Protein AF-A0A182R6J7-F1 (afdb_monomer_lite)

Radius of gyration: 30.08 Å; chains: 1; bounding box: 51×89×84 Å

pLDDT: mean 70.12, std 15.75, range [35.19, 95.12]

Structure (mmCIF, N/CA/C/O backbone):
data_AF-A0A182R6J7-F1
#
_entry.id   AF-A0A182R6J7-F1
#
loop_
_atom_site.group_PDB
_atom_site.id
_atom_site.type_symbol
_atom_site.label_atom_id
_atom_site.label_alt_id
_atom_site.label_comp_id
_atom_site.label_asym_id
_atom_site.label_entity_id
_atom_site.label_seq_id
_atom_site.pdbx_PDB_ins_code
_atom_site.Cartn_x
_atom_site.Cartn_y
_atom_site.Cartn_z
_atom_site.occupancy
_atom_site.B_iso_or_equiv
_atom_site.auth_seq_id
_atom_site.auth_comp_id
_atom_site.auth_asym_id
_atom_site.auth_atom_id
_atom_site.pdbx_PDB_model_num
ATOM 1 N N . MET A 1 1 ? -11.028 30.889 56.984 1.00 40.81 1 MET A N 1
ATOM 2 C CA . MET A 1 1 ? -12.113 30.381 56.117 1.00 40.81 1 MET A CA 1
ATOM 3 C C . MET A 1 1 ? -11.557 30.282 54.705 1.00 40.81 1 MET A C 1
ATOM 5 O O . MET A 1 1 ? -11.308 31.311 54.096 1.00 40.81 1 MET A O 1
ATOM 9 N N . LEU 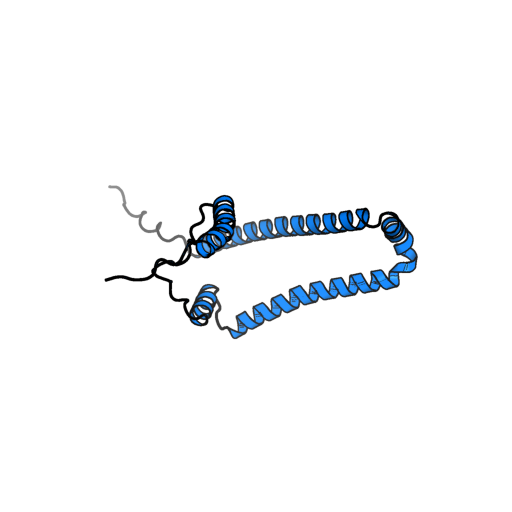A 1 2 ? -11.235 29.069 54.252 1.00 44.78 2 LEU A N 1
ATOM 10 C CA . LEU A 1 2 ? -10.787 28.789 52.882 1.00 44.78 2 LEU A CA 1
ATOM 11 C C . LEU A 1 2 ? -12.019 28.690 51.967 1.00 44.78 2 LEU A C 1
ATOM 13 O O . LEU A 1 2 ? -12.964 28.003 52.356 1.00 44.78 2 LEU A O 1
ATOM 17 N N . PRO A 1 3 ? -12.037 29.314 50.778 1.00 49.53 3 PRO A N 1
ATOM 18 C CA . PRO A 1 3 ? -13.094 29.084 49.806 1.00 49.53 3 PRO A CA 1
ATOM 19 C C . PRO A 1 3 ? -12.774 27.834 48.974 1.00 49.53 3 PRO A C 1
ATOM 21 O O . PRO A 1 3 ? -11.879 27.812 48.134 1.00 49.53 3 PRO A O 1
ATOM 24 N N . THR A 1 4 ? -13.530 26.773 49.230 1.00 46.91 4 THR A N 1
ATOM 25 C CA . THR A 1 4 ? -13.572 25.494 48.509 1.00 46.91 4 THR A CA 1
ATOM 26 C C . THR A 1 4 ? -14.397 25.606 47.220 1.00 46.91 4 THR A C 1
ATOM 28 O O . THR A 1 4 ? -15.438 24.971 47.079 1.00 46.91 4 THR A O 1
ATOM 31 N N . VAL A 1 5 ? -13.950 26.421 46.259 1.00 53.12 5 VAL A N 1
ATOM 32 C CA . VAL A 1 5 ? -14.624 26.573 44.951 1.00 53.12 5 VAL A CA 1
ATOM 33 C C . VAL A 1 5 ? -13.600 26.535 43.807 1.00 53.12 5 VAL A C 1
ATOM 35 O O . VAL A 1 5 ? -13.476 27.482 43.046 1.00 53.12 5 VAL A O 1
ATOM 38 N N . GLU A 1 6 ? -12.796 25.469 43.703 1.00 51.00 6 GLU A N 1
ATOM 39 C CA . GLU A 1 6 ? -11.840 25.311 42.578 1.00 51.00 6 GLU A CA 1
ATOM 40 C C . GLU A 1 6 ? -11.383 23.850 42.372 1.00 51.00 6 GLU A C 1
ATOM 42 O O . GLU A 1 6 ? -10.213 23.569 42.150 1.00 51.00 6 GLU A O 1
ATOM 47 N N . GLN A 1 7 ? -12.279 22.865 42.522 1.00 48.66 7 GLN A N 1
ATOM 48 C CA . GLN A 1 7 ? -11.898 21.438 42.404 1.00 48.66 7 GLN A CA 1
ATOM 49 C C . GLN A 1 7 ? -12.862 20.569 41.579 1.00 48.66 7 GLN A C 1
ATOM 51 O O . GLN A 1 7 ? -12.538 19.422 41.293 1.00 48.66 7 GLN A O 1
ATOM 56 N N . SER A 1 8 ? -14.011 21.087 41.126 1.00 44.59 8 SER A N 1
ATOM 57 C CA . SER A 1 8 ? -15.010 20.262 40.417 1.00 44.59 8 SER A CA 1
ATOM 58 C C . SER A 1 8 ? -14.940 20.320 38.881 1.00 44.59 8 SER A C 1
ATOM 60 O O . SER A 1 8 ? -15.701 19.610 38.231 1.00 44.59 8 SER A O 1
ATOM 62 N N . ASN A 1 9 ? -14.046 21.120 38.279 1.00 48.31 9 ASN A N 1
ATOM 63 C CA . ASN A 1 9 ? -13.993 21.315 36.816 1.00 48.31 9 ASN A CA 1
ATOM 64 C C . ASN A 1 9 ? -12.795 20.632 36.115 1.00 48.31 9 ASN A C 1
ATOM 66 O O . ASN A 1 9 ? -12.473 20.948 34.977 1.00 48.31 9 ASN A O 1
ATOM 70 N N . ARG A 1 10 ? -12.096 19.707 36.789 1.00 51.47 10 ARG A N 1
ATOM 71 C CA . ARG A 1 10 ? -10.868 19.055 36.278 1.00 51.47 10 ARG A CA 1
ATOM 72 C C . ARG A 1 10 ? -11.088 17.650 35.688 1.00 51.47 10 ARG A C 1
ATOM 74 O O . ARG A 1 10 ? -10.113 17.006 35.322 1.00 51.47 10 ARG A O 1
ATOM 81 N N . ILE A 1 11 ? -12.330 17.150 35.623 1.00 57.31 11 ILE A N 1
ATOM 82 C CA . ILE A 1 11 ? -12.607 15.719 35.350 1.00 57.31 11 ILE A CA 1
ATOM 83 C C . ILE A 1 11 ? -13.056 15.429 33.904 1.00 57.31 11 ILE A C 1
ATOM 85 O O . ILE A 1 11 ? -13.042 14.276 33.491 1.00 57.31 11 ILE A O 1
ATOM 89 N N . ASN A 1 12 ? -13.355 16.434 33.080 1.00 52.88 12 ASN A N 1
ATOM 90 C CA . ASN A 1 12 ? -13.579 16.207 31.650 1.00 52.88 12 ASN A CA 1
ATOM 91 C C . ASN A 1 12 ? -12.473 16.883 30.839 1.00 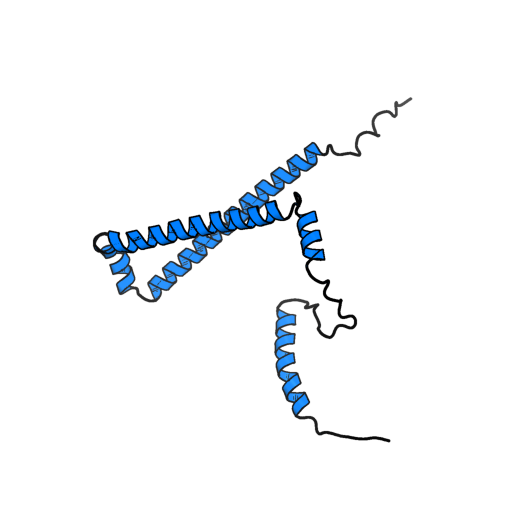52.88 12 ASN A C 1
ATOM 93 O O . ASN A 1 12 ? -12.555 18.095 30.634 1.00 52.88 12 ASN A O 1
ATOM 97 N N . PRO A 1 13 ? -11.438 16.149 30.379 1.00 57.03 13 PRO A N 1
ATOM 98 C CA . PRO A 1 13 ? -10.566 16.682 29.345 1.00 57.03 13 PRO A CA 1
ATOM 99 C C . PRO A 1 13 ? -11.449 17.009 28.140 1.00 57.03 13 PRO A C 1
ATOM 101 O O . PRO A 1 13 ? -12.161 16.149 27.620 1.00 57.03 13 PRO A O 1
ATOM 104 N N . THR A 1 14 ? -11.456 18.279 27.748 1.00 59.44 14 THR A N 1
ATOM 105 C CA . THR A 1 14 ? -12.147 18.786 26.565 1.00 59.44 14 THR A CA 1
ATOM 106 C C . THR A 1 14 ? -11.865 17.855 25.391 1.00 59.44 14 THR A C 1
ATOM 108 O O . THR A 1 14 ? -10.710 17.640 25.029 1.00 59.44 14 THR A O 1
ATOM 111 N N . LEU A 1 15 ? -12.922 17.268 24.819 1.00 59.19 15 LEU A N 1
ATOM 112 C CA . LEU A 1 15 ? -12.871 16.304 23.708 1.00 59.19 15 LEU A CA 1
ATOM 113 C C . LEU A 1 15 ? -11.976 16.795 22.559 1.00 59.19 15 LEU A C 1
ATOM 115 O O . LEU A 1 15 ? -11.323 15.991 21.897 1.00 59.19 15 LEU A O 1
ATOM 119 N N . GLU A 1 16 ? -11.879 18.112 22.386 1.00 59.69 16 GLU A N 1
ATOM 120 C CA . GLU A 1 16 ? -10.999 18.753 21.413 1.00 59.69 16 GLU A CA 1
ATOM 121 C C . GLU A 1 16 ? -9.502 18.495 21.673 1.00 59.69 16 GLU A C 1
ATOM 123 O O . GLU A 1 16 ? -8.767 18.167 20.742 1.00 59.69 16 GLU A O 1
ATOM 128 N N . GLU A 1 17 ? -9.044 18.505 22.927 1.00 61.66 17 GLU A N 1
ATOM 129 C CA . GLU A 1 17 ? -7.632 18.295 23.284 1.00 61.66 17 GLU A CA 1
ATOM 130 C C . GLU A 1 17 ? -7.205 16.828 23.081 1.00 61.66 17 GLU A C 1
ATOM 132 O O . GLU A 1 17 ? -6.139 16.537 22.534 1.00 61.66 17 GLU A O 1
ATOM 137 N N . LEU A 1 18 ? -8.094 15.878 23.403 1.00 61.06 18 LEU A N 1
ATOM 138 C CA . LEU A 1 18 ? -7.886 14.456 23.109 1.00 61.06 18 LEU A CA 1
ATOM 139 C C . LEU A 1 18 ? -7.866 14.182 21.600 1.00 61.06 18 LEU A C 1
ATOM 141 O O . LEU A 1 18 ? -7.078 13.355 21.135 1.00 61.06 18 LEU A O 1
ATOM 145 N N . THR A 1 19 ? -8.708 14.863 20.814 1.00 64.38 19 THR A N 1
ATOM 146 C CA . THR A 1 19 ? -8.706 14.706 19.351 1.00 64.38 19 THR A CA 1
ATOM 147 C C . THR A 1 19 ? -7.443 15.267 18.700 1.00 64.38 19 THR A C 1
ATOM 149 O O . THR A 1 19 ? -6.925 14.649 17.766 1.00 64.38 19 THR A O 1
ATOM 152 N N . GLU A 1 20 ? -6.904 16.372 19.218 1.00 69.00 20 GLU A N 1
ATOM 153 C CA . GLU A 1 20 ? -5.634 16.971 18.796 1.00 69.00 20 GLU A CA 1
ATOM 154 C C . GLU A 1 20 ? -4.450 16.031 19.073 1.00 69.00 20 GLU A C 1
ATOM 156 O O . GLU A 1 20 ? -3.687 15.707 18.158 1.00 69.00 20 GLU A O 1
ATOM 161 N N . GLU A 1 21 ? -4.332 15.501 20.293 1.00 74.62 21 GLU A N 1
ATOM 162 C CA . GLU A 1 21 ? -3.254 14.575 20.664 1.00 74.62 21 GLU A CA 1
ATOM 163 C C . GLU A 1 21 ? -3.354 13.241 19.907 1.00 74.62 21 GLU A C 1
ATOM 165 O O . GLU A 1 21 ? -2.355 12.718 19.403 1.00 74.62 21 GLU A O 1
ATOM 170 N N . LYS A 1 22 ? -4.570 12.719 19.703 1.00 77.44 22 LYS A N 1
ATOM 171 C CA . LYS A 1 22 ? -4.803 11.505 18.903 1.00 77.44 22 LYS A CA 1
ATOM 172 C C . LYS A 1 22 ? -4.495 11.735 17.422 1.00 77.44 22 LYS A C 1
ATOM 174 O O . LYS A 1 22 ? -3.959 10.836 16.770 1.00 77.44 22 LYS A O 1
ATOM 179 N N . ARG A 1 23 ? -4.777 12.923 16.871 1.00 74.81 23 ARG A N 1
ATOM 180 C CA . ARG A 1 23 ? -4.347 13.315 15.516 1.00 74.81 23 ARG A CA 1
ATOM 181 C C . ARG A 1 23 ? -2.828 13.378 15.436 1.00 74.81 23 ARG A C 1
ATOM 183 O O . ARG A 1 23 ? -2.265 12.724 14.562 1.00 74.81 23 ARG A O 1
ATOM 190 N N . LYS A 1 24 ? -2.153 14.079 16.353 1.00 79.56 24 LYS A N 1
ATOM 191 C CA . LYS A 1 24 ? -0.680 14.161 16.397 1.00 79.56 24 LYS A CA 1
ATOM 192 C C . LYS A 1 24 ? -0.034 12.782 16.512 1.00 79.56 24 LYS A C 1
ATOM 194 O O . LYS A 1 24 ? 0.913 12.495 15.781 1.00 79.56 24 LYS A O 1
ATOM 199 N N . PHE A 1 25 ? -0.574 11.904 17.357 1.00 85.25 25 PHE A N 1
ATOM 200 C CA . PHE A 1 25 ? -0.120 10.520 17.473 1.00 85.25 25 PHE A CA 1
ATOM 201 C C . PHE A 1 25 ? -0.288 9.757 16.154 1.00 85.25 25 PHE A C 1
ATOM 203 O O . PHE A 1 25 ? 0.651 9.111 15.702 1.00 85.25 25 PHE A O 1
ATOM 210 N N . ARG A 1 26 ? -1.440 9.879 15.481 1.00 83.44 26 ARG A N 1
ATOM 211 C CA . ARG A 1 26 ? -1.678 9.253 14.168 1.00 83.44 26 ARG A CA 1
ATOM 212 C C . ARG A 1 26 ? -0.768 9.804 13.073 1.00 83.44 26 ARG A C 1
ATOM 214 O O . ARG A 1 26 ? -0.321 9.026 12.238 1.00 83.44 26 ARG A O 1
ATOM 221 N N . TYR A 1 27 ? -0.458 11.099 13.083 1.00 86.94 27 TYR A N 1
ATOM 222 C CA . TYR A 1 27 ? 0.510 11.688 12.154 1.00 86.94 27 TYR A CA 1
ATOM 223 C C . TYR A 1 27 ? 1.926 11.177 12.415 1.00 86.94 27 TYR A C 1
ATOM 225 O O . TYR A 1 27 ? 2.611 10.797 11.471 1.00 86.94 27 TYR A O 1
ATOM 233 N N . ARG A 1 28 ? 2.353 11.096 13.681 1.00 85.94 28 ARG A N 1
ATOM 234 C CA . ARG A 1 28 ? 3.659 10.526 14.052 1.00 85.94 28 ARG A CA 1
ATOM 235 C C . ARG A 1 28 ? 3.754 9.043 13.700 1.00 85.94 28 ARG A C 1
ATOM 237 O O . ARG A 1 28 ? 4.741 8.626 13.104 1.00 85.94 28 ARG A O 1
ATOM 244 N N . ALA A 1 29 ? 2.718 8.265 14.004 1.00 88.00 29 ALA A N 1
ATOM 245 C CA . ALA A 1 29 ? 2.636 6.852 13.649 1.00 88.00 29 ALA A CA 1
ATOM 246 C C . ALA A 1 29 ? 2.612 6.651 12.125 1.00 88.00 29 ALA A C 1
ATOM 248 O O . ALA A 1 29 ? 3.303 5.777 11.610 1.00 88.00 29 ALA A O 1
ATOM 249 N N . GLY A 1 30 ? 1.874 7.491 11.396 1.00 91.56 30 GLY A N 1
ATOM 250 C CA . GLY A 1 30 ? 1.833 7.479 9.936 1.00 91.56 30 GLY A CA 1
ATOM 251 C C . GLY A 1 30 ? 3.184 7.822 9.312 1.00 91.56 30 GLY A C 1
ATOM 252 O O . GLY A 1 30 ? 3.638 7.111 8.422 1.00 91.56 30 GLY A O 1
ATOM 253 N N . ALA A 1 31 ? 3.864 8.852 9.819 1.00 92.62 31 ALA A N 1
ATOM 254 C CA . ALA A 1 31 ? 5.207 9.218 9.376 1.00 92.62 31 ALA A CA 1
ATOM 255 C C . ALA A 1 31 ? 6.220 8.096 9.649 1.00 92.62 31 ALA A C 1
ATOM 257 O O . ALA A 1 31 ? 7.024 7.768 8.779 1.00 92.62 31 ALA A O 1
ATOM 258 N N . PHE A 1 32 ? 6.144 7.460 10.822 1.00 93.94 32 PHE A N 1
ATOM 259 C CA . PHE A 1 32 ? 6.991 6.320 11.165 1.00 93.94 32 PHE A CA 1
ATOM 260 C C . PHE A 1 32 ? 6.743 5.122 10.240 1.00 93.94 32 PHE A C 1
ATOM 262 O O . PHE A 1 32 ? 7.685 4.564 9.683 1.00 93.94 32 PHE A O 1
ATOM 269 N N . LEU A 1 33 ? 5.479 4.753 10.017 1.00 93.38 33 LEU A N 1
ATOM 270 C CA . LEU A 1 33 ? 5.122 3.630 9.152 1.00 93.38 33 LEU A CA 1
ATOM 271 C C . LEU A 1 33 ? 5.503 3.896 7.689 1.00 93.38 33 LEU A C 1
ATOM 273 O O . LEU A 1 33 ? 6.001 2.998 7.016 1.00 93.38 33 LEU A O 1
ATOM 277 N N . ALA A 1 34 ? 5.331 5.132 7.213 1.00 93.00 34 ALA A N 1
ATOM 278 C CA . ALA A 1 34 ? 5.774 5.545 5.887 1.00 93.00 34 ALA A CA 1
ATOM 279 C C . ALA A 1 34 ? 7.300 5.457 5.751 1.00 93.00 34 ALA A C 1
ATOM 281 O O . ALA A 1 34 ? 7.789 4.938 4.751 1.00 93.00 34 ALA A O 1
ATOM 282 N N . ALA A 1 35 ? 8.056 5.891 6.764 1.00 94.50 35 ALA A N 1
ATOM 283 C CA . ALA A 1 35 ? 9.514 5.804 6.764 1.00 94.50 35 ALA A CA 1
ATOM 284 C C . ALA A 1 35 ? 10.008 4.347 6.761 1.00 94.50 35 ALA A C 1
ATOM 286 O O . ALA A 1 35 ? 10.869 3.984 5.956 1.00 94.50 35 ALA A O 1
ATOM 287 N N . VAL A 1 36 ? 9.438 3.489 7.614 1.00 94.44 36 VAL A N 1
ATOM 288 C CA . VAL A 1 36 ? 9.780 2.057 7.662 1.00 94.44 36 VAL A CA 1
ATOM 289 C C . VAL A 1 36 ? 9.371 1.355 6.366 1.00 94.44 36 VAL A C 1
ATOM 291 O O . VAL A 1 36 ? 10.150 0.571 5.820 1.00 94.44 36 VAL A O 1
ATOM 294 N N . GLY A 1 37 ? 8.191 1.667 5.826 1.00 94.94 37 GLY A N 1
ATOM 295 C CA . GLY A 1 37 ? 7.707 1.133 4.553 1.00 94.94 37 GLY A CA 1
ATOM 296 C C . GLY A 1 37 ? 8.590 1.541 3.374 1.00 94.94 37 GLY A C 1
ATOM 297 O O . GLY A 1 37 ? 9.000 0.684 2.592 1.00 94.94 37 GLY A O 1
ATOM 298 N N . ALA A 1 38 ? 8.964 2.820 3.287 1.00 93.38 38 ALA A N 1
ATOM 299 C CA . ALA A 1 38 ? 9.880 3.325 2.267 1.00 93.38 38 ALA A CA 1
ATOM 300 C C . ALA A 1 38 ? 11.257 2.655 2.369 1.00 93.38 38 ALA A C 1
ATOM 302 O O . ALA A 1 38 ? 11.783 2.164 1.371 1.00 93.38 38 ALA A O 1
ATOM 303 N N . THR A 1 39 ? 11.805 2.548 3.583 1.00 95.06 39 THR A N 1
ATOM 304 C CA . THR A 1 39 ? 13.088 1.871 3.827 1.00 95.06 39 THR A CA 1
ATOM 305 C C . THR A 1 39 ? 13.023 0.397 3.416 1.00 95.06 39 THR A C 1
ATOM 307 O O . THR A 1 39 ? 13.944 -0.110 2.777 1.00 95.06 39 THR A O 1
ATOM 310 N N . SER A 1 40 ? 11.912 -0.283 3.707 1.00 93.44 40 SER A N 1
ATOM 311 C CA . SER A 1 40 ? 11.693 -1.688 3.341 1.00 93.44 40 SER A CA 1
ATOM 312 C C . SER A 1 40 ? 11.574 -1.882 1.829 1.00 93.44 40 SER A C 1
ATOM 314 O O . SER A 1 40 ? 12.149 -2.824 1.285 1.00 93.44 40 SER A O 1
ATOM 316 N N . ALA A 1 41 ? 10.877 -0.978 1.135 1.00 94.00 41 ALA A N 1
ATOM 317 C CA . ALA A 1 41 ? 10.756 -1.004 -0.318 1.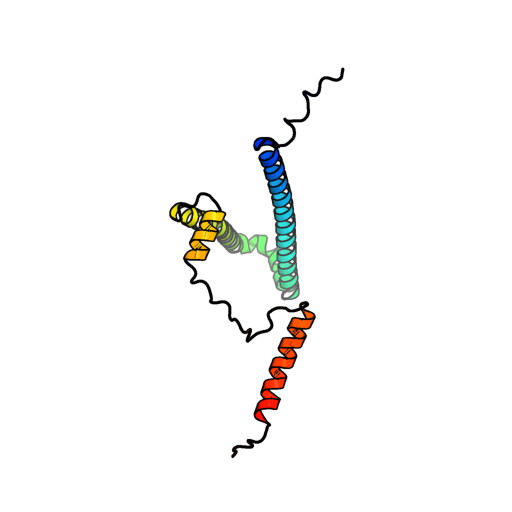00 94.00 41 ALA A CA 1
ATOM 318 C C . ALA A 1 41 ? 12.116 -0.790 -0.998 1.00 94.00 41 ALA A C 1
ATOM 320 O O . ALA A 1 41 ? 12.485 -1.559 -1.885 1.00 94.00 41 ALA A O 1
ATOM 321 N N . VAL A 1 42 ? 12.900 0.191 -0.535 1.00 95.06 42 VAL A N 1
ATOM 322 C CA . VAL A 1 42 ? 14.255 0.449 -1.048 1.00 95.06 42 VAL A CA 1
ATOM 323 C C . VAL A 1 42 ? 15.170 -0.745 -0.784 1.00 95.06 42 VAL A C 1
ATOM 325 O O . VAL A 1 42 ? 15.869 -1.189 -1.695 1.00 95.06 42 VAL A O 1
ATOM 328 N N . ALA A 1 43 ? 15.143 -1.314 0.423 1.00 95.12 43 ALA A N 1
ATOM 329 C CA . ALA A 1 43 ? 15.947 -2.484 0.765 1.00 95.12 43 ALA A CA 1
ATOM 330 C C . ALA A 1 43 ? 15.553 -3.723 -0.062 1.00 95.12 43 ALA A C 1
ATOM 332 O O . ALA A 1 43 ? 16.424 -4.409 -0.598 1.00 95.12 43 ALA A O 1
ATOM 333 N N . GLY A 1 44 ? 14.255 -3.998 -0.219 1.00 93.00 44 GLY A N 1
ATOM 334 C CA . GLY A 1 44 ? 13.746 -5.115 -1.019 1.00 93.00 44 GLY A CA 1
ATOM 335 C C . GLY A 1 44 ? 14.086 -4.980 -2.503 1.00 93.00 44 GLY A C 1
ATOM 336 O O . GLY A 1 44 ? 14.596 -5.923 -3.110 1.00 93.00 44 GLY A O 1
ATOM 337 N N . PHE A 1 45 ? 13.889 -3.789 -3.069 1.00 89.06 45 PHE A N 1
ATOM 338 C CA . PHE A 1 45 ? 14.217 -3.501 -4.464 1.00 89.06 45 PHE A CA 1
ATOM 339 C C . PHE A 1 45 ? 15.729 -3.555 -4.718 1.00 89.06 45 PHE A C 1
ATOM 341 O O . PHE A 1 45 ? 16.173 -4.163 -5.691 1.00 89.06 45 PHE A O 1
ATOM 348 N N . SER A 1 46 ? 16.541 -3.032 -3.794 1.00 91.31 46 SER A N 1
ATOM 349 C CA . SER A 1 46 ? 18.005 -3.128 -3.867 1.00 91.31 46 SER A CA 1
ATOM 350 C C . SER A 1 46 ? 18.480 -4.581 -3.837 1.00 91.31 46 SER A C 1
ATOM 352 O O . SER A 1 46 ? 19.334 -4.968 -4.635 1.00 91.31 46 SER A O 1
ATOM 354 N N . LYS A 1 47 ? 17.898 -5.424 -2.971 1.00 90.69 47 LYS A N 1
ATOM 355 C CA . LYS A 1 47 ? 18.198 -6.865 -2.942 1.00 90.69 47 LYS A CA 1
ATOM 356 C C . LYS A 1 47 ? 17.807 -7.556 -4.248 1.00 90.69 47 LYS A C 1
ATOM 358 O O . LYS A 1 47 ? 18.573 -8.392 -4.724 1.00 90.69 47 LYS A O 1
ATOM 363 N N . ALA A 1 48 ? 16.670 -7.198 -4.842 1.00 88.44 48 ALA A N 1
ATOM 364 C CA . ALA A 1 48 ? 16.253 -7.731 -6.137 1.00 88.44 48 ALA A CA 1
ATOM 365 C C . ALA A 1 48 ? 17.243 -7.352 -7.254 1.00 88.44 48 ALA A C 1
ATOM 367 O O . ALA A 1 48 ? 17.669 -8.229 -8.005 1.00 88.44 48 ALA A O 1
ATOM 368 N N . ILE A 1 49 ? 17.694 -6.091 -7.306 1.00 84.00 49 ILE A N 1
ATOM 369 C CA . ILE A 1 49 ? 18.724 -5.636 -8.258 1.00 84.00 49 ILE A CA 1
ATOM 370 C C . ILE A 1 49 ? 20.034 -6.404 -8.055 1.00 84.00 49 ILE A C 1
ATOM 372 O O . ILE A 1 49 ? 20.642 -6.872 -9.016 1.00 84.00 49 ILE A O 1
ATOM 376 N N . MET A 1 50 ? 20.476 -6.566 -6.808 1.00 84.88 50 MET A N 1
ATOM 377 C CA . MET A 1 50 ? 21.731 -7.250 -6.498 1.00 84.88 50 MET A CA 1
ATOM 378 C C . MET A 1 50 ? 21.668 -8.746 -6.838 1.00 84.88 50 MET A C 1
ATOM 380 O O . MET A 1 50 ? 22.644 -9.309 -7.335 1.00 84.88 50 MET A O 1
ATOM 384 N N . SER A 1 51 ? 20.508 -9.376 -6.626 1.00 85.12 51 SER A N 1
ATOM 385 C CA . SER A 1 51 ? 20.247 -10.755 -7.041 1.00 85.12 51 SER A CA 1
ATOM 386 C C . SER A 1 51 ? 20.264 -10.892 -8.562 1.00 85.12 51 SER A C 1
ATOM 388 O O . SER A 1 51 ? 20.920 -11.794 -9.075 1.00 85.12 51 SER A O 1
ATOM 390 N N . ALA A 1 52 ? 19.620 -9.974 -9.287 1.00 81.88 52 ALA A N 1
ATOM 391 C CA . ALA A 1 52 ? 19.649 -9.950 -10.748 1.00 81.88 52 ALA A CA 1
ATOM 392 C C . ALA A 1 52 ? 21.079 -9.756 -11.288 1.00 81.88 52 ALA A C 1
ATOM 394 O O . ALA A 1 52 ? 21.494 -10.448 -12.216 1.00 81.88 52 ALA A O 1
ATOM 395 N N . LYS A 1 53 ? 21.881 -8.892 -10.647 1.00 77.00 53 LYS A N 1
ATOM 396 C CA . LYS A 1 53 ? 23.300 -8.689 -10.984 1.00 77.00 53 LYS A CA 1
ATOM 397 C C . LYS A 1 53 ? 24.158 -9.936 -10.740 1.00 77.00 53 LYS A C 1
ATOM 399 O O . LYS A 1 53 ? 25.117 -10.154 -11.476 1.00 77.00 53 LYS A O 1
ATOM 404 N N . LYS A 1 54 ? 23.857 -10.732 -9.704 1.00 78.56 54 LYS A N 1
ATOM 405 C CA . LYS A 1 54 ? 24.592 -11.973 -9.400 1.00 78.56 54 LYS A CA 1
ATOM 406 C C . LYS A 1 54 ? 24.259 -13.092 -10.387 1.00 78.56 54 LYS A C 1
ATOM 408 O O . LYS A 1 54 ? 25.162 -13.846 -10.736 1.00 78.56 54 LYS A O 1
ATOM 413 N N . SER A 1 55 ? 23.003 -13.190 -10.821 1.00 76.56 55 SER A N 1
ATOM 414 C CA . SER A 1 55 ? 22.585 -14.182 -11.814 1.00 76.56 55 SER A CA 1
ATOM 415 C C . SER A 1 55 ? 23.215 -13.921 -13.185 1.00 76.56 55 SER A C 1
ATOM 417 O O . SER A 1 55 ? 23.736 -14.854 -13.786 1.00 76.56 55 SER A O 1
ATOM 419 N N . ASP A 1 56 ? 23.262 -12.660 -13.638 1.00 68.12 56 ASP A N 1
ATOM 420 C CA . ASP A 1 56 ? 23.696 -12.325 -15.002 1.00 68.12 56 ASP A CA 1
ATOM 421 C C . ASP A 1 56 ? 24.626 -11.098 -15.076 1.00 68.12 56 ASP A C 1
ATOM 423 O O . ASP A 1 56 ? 24.258 -10.057 -15.624 1.00 68.12 56 ASP A O 1
ATOM 427 N N . PRO A 1 57 ? 25.881 -11.183 -14.599 1.00 69.81 57 PRO A N 1
ATOM 428 C CA . PRO A 1 57 ? 26.784 -10.030 -14.551 1.00 69.81 57 PRO A CA 1
ATOM 429 C C . PRO A 1 57 ? 27.138 -9.477 -15.943 1.00 69.81 57 PRO A C 1
ATOM 431 O O . PRO A 1 57 ? 27.230 -8.266 -16.121 1.00 69.81 57 PRO A O 1
ATOM 434 N N . LYS A 1 58 ? 27.289 -10.344 -16.956 1.00 67.12 58 LYS A N 1
ATOM 435 C CA . LYS A 1 58 ? 27.667 -9.949 -18.328 1.00 67.12 58 LYS A CA 1
ATOM 436 C C . LYS A 1 58 ? 26.518 -9.283 -19.097 1.00 67.12 58 LYS A C 1
ATOM 438 O O . LYS A 1 58 ? 26.776 -8.429 -19.945 1.00 67.12 58 LYS A O 1
ATOM 443 N N . TYR A 1 59 ? 25.271 -9.665 -18.811 1.00 62.25 59 TYR A N 1
ATOM 444 C CA . TYR A 1 59 ? 24.074 -9.058 -19.407 1.00 62.25 59 TYR A CA 1
ATOM 445 C C . TYR A 1 59 ? 23.581 -7.854 -18.610 1.00 62.25 59 TYR A C 1
ATOM 447 O O . TYR A 1 59 ? 23.030 -6.941 -19.206 1.00 62.25 59 TYR A O 1
ATOM 455 N N . PHE A 1 60 ? 23.834 -7.805 -17.302 1.00 69.19 60 PHE A N 1
ATOM 456 C CA . PHE A 1 60 ? 23.549 -6.645 -16.466 1.00 69.19 60 PHE A CA 1
ATOM 457 C C . PHE A 1 60 ? 24.467 -5.465 -16.802 1.00 69.19 60 PHE A C 1
ATOM 459 O O . PHE A 1 60 ? 23.977 -4.359 -16.963 1.00 69.19 60 PHE A O 1
ATOM 466 N N . ASP A 1 61 ? 25.774 -5.684 -16.991 1.00 66.81 61 ASP A N 1
ATOM 467 C CA . ASP A 1 61 ? 26.722 -4.610 -17.341 1.00 66.81 61 ASP A CA 1
ATOM 468 C C . ASP A 1 61 ? 26.469 -4.069 -18.763 1.00 66.81 61 ASP A C 1
ATOM 470 O O . ASP A 1 61 ? 26.359 -2.863 -18.988 1.00 66.81 61 ASP A O 1
ATOM 474 N N . LYS A 1 62 ? 26.204 -4.970 -19.723 1.00 58.41 62 LYS A N 1
ATOM 475 C CA . LYS A 1 62 ? 25.699 -4.600 -21.059 1.00 58.41 62 LYS A CA 1
ATOM 476 C C . LYS A 1 62 ? 24.289 -4.002 -21.023 1.00 58.41 62 LYS A C 1
ATOM 478 O O . LYS A 1 62 ? 23.966 -3.185 -21.873 1.00 58.41 62 LYS A O 1
ATOM 483 N N . GLY A 1 63 ? 23.464 -4.381 -20.055 1.00 57.88 63 GLY A N 1
ATOM 484 C CA . GLY A 1 63 ? 22.125 -3.848 -19.807 1.00 57.88 63 GLY A CA 1
ATOM 485 C C . GLY A 1 63 ? 22.119 -2.571 -18.967 1.00 57.88 63 GLY A C 1
ATOM 486 O O . GLY A 1 63 ? 21.060 -1.988 -18.776 1.00 57.88 63 GLY A O 1
ATOM 487 N N . LEU A 1 64 ? 23.273 -2.110 -18.484 1.00 61.50 64 LEU A N 1
ATOM 488 C CA . LEU A 1 64 ? 23.447 -0.828 -17.804 1.00 61.50 64 LEU A CA 1
ATOM 489 C C . LEU A 1 64 ? 24.148 0.180 -18.729 1.00 61.50 64 LEU A C 1
ATOM 491 O O . LEU A 1 64 ? 23.765 1.343 -18.765 1.00 61.50 64 LEU A O 1
ATOM 495 N N . HIS A 1 65 ? 25.129 -0.269 -19.523 1.00 55.31 65 HIS A N 1
ATOM 496 C CA . HIS A 1 65 ? 25.865 0.573 -20.476 1.00 55.31 65 HIS A CA 1
ATOM 497 C C . HIS A 1 65 ? 25.304 0.542 -21.912 1.00 55.31 65 HIS A C 1
ATOM 499 O O . HIS A 1 65 ? 25.362 1.547 -22.612 1.00 55.31 65 HIS A O 1
ATOM 505 N N . GLY A 1 66 ? 24.733 -0.576 -22.369 1.00 51.44 66 GLY A N 1
ATOM 506 C CA . GLY A 1 66 ? 24.097 -0.721 -23.692 1.00 51.44 66 GLY A CA 1
ATOM 507 C C . GLY A 1 66 ? 22.576 -0.506 -23.698 1.00 51.44 66 GLY A C 1
ATOM 508 O O . GLY A 1 66 ? 21.961 -0.449 -24.764 1.00 51.44 66 GLY A O 1
ATOM 509 N N . SER A 1 67 ? 21.951 -0.356 -22.526 1.00 52.38 67 SER A N 1
ATOM 510 C CA . SER A 1 67 ? 20.520 -0.043 -22.395 1.00 52.38 67 SER A CA 1
ATOM 511 C C . SER A 1 67 ? 20.178 1.412 -22.690 1.00 52.38 67 SER A C 1
ATOM 513 O O . SER A 1 67 ? 19.044 1.686 -23.074 1.00 52.38 67 SER A O 1
ATOM 515 N N . ILE A 1 68 ? 21.146 2.326 -22.585 1.00 52.75 68 ILE A N 1
ATOM 516 C CA . ILE A 1 68 ? 20.930 3.750 -22.874 1.00 52.75 68 ILE A CA 1
ATOM 517 C C . ILE A 1 68 ? 20.605 3.967 -24.362 1.00 52.75 68 ILE A C 1
ATOM 519 O O . ILE A 1 68 ? 19.849 4.868 -24.697 1.00 52.75 68 ILE A O 1
ATOM 523 N N . SER A 1 69 ? 21.131 3.134 -25.268 1.00 49.66 69 SER A N 1
ATOM 524 C CA . SER A 1 69 ? 21.031 3.368 -26.720 1.00 49.66 69 SER A CA 1
ATOM 525 C C . SER A 1 69 ? 20.038 2.455 -27.451 1.00 49.66 69 SER A C 1
ATOM 527 O O . SER A 1 69 ? 19.397 2.910 -28.391 1.00 49.66 69 SER A O 1
ATOM 529 N N . LEU A 1 70 ? 19.889 1.181 -27.052 1.00 50.62 70 LEU A N 1
ATOM 530 C CA . LEU A 1 70 ? 18.991 0.223 -27.733 1.00 50.62 70 LEU A CA 1
ATOM 531 C C . LEU A 1 70 ? 17.676 -0.018 -26.965 1.00 50.62 70 LE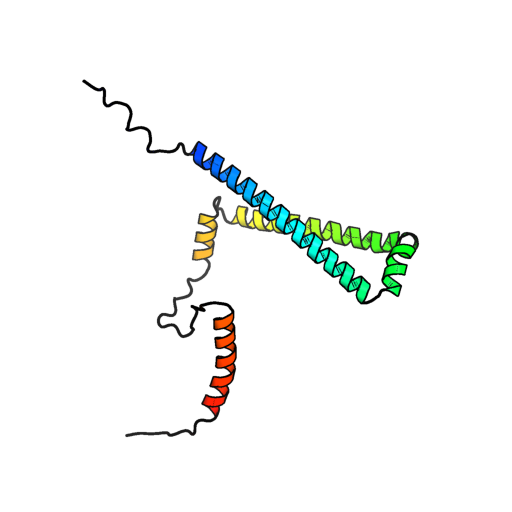U A C 1
ATOM 533 O O . LEU A 1 70 ? 16.685 -0.454 -27.546 1.00 50.62 70 LEU A O 1
ATOM 537 N N . HIS A 1 71 ? 17.641 0.257 -25.656 1.00 53.34 71 HIS A N 1
ATOM 538 C CA . HIS A 1 71 ? 16.500 -0.096 -24.810 1.00 53.34 71 HIS A CA 1
ATOM 539 C C . HIS A 1 71 ? 15.573 1.078 -24.460 1.00 53.34 71 HIS A C 1
ATOM 541 O O . HIS A 1 71 ? 14.474 0.819 -23.989 1.00 53.34 71 HIS A O 1
ATOM 547 N N . GLU A 1 72 ? 15.908 2.329 -24.792 1.00 56.66 72 GLU A N 1
ATOM 548 C CA . GLU A 1 72 ? 15.019 3.511 -24.683 1.00 56.66 72 GLU A CA 1
ATOM 549 C C . GLU A 1 72 ? 13.582 3.261 -25.196 1.00 56.66 72 GLU A C 1
ATOM 551 O O . GLU A 1 72 ? 12.622 3.808 -24.663 1.00 56.66 72 GLU A O 1
ATOM 556 N N . ALA A 1 73 ? 13.383 2.364 -26.168 1.00 64.69 73 ALA A N 1
ATOM 557 C CA . ALA A 1 73 ? 12.039 1.948 -26.575 1.00 64.69 73 ALA A CA 1
ATOM 558 C C . ALA A 1 73 ? 11.413 0.871 -25.655 1.00 64.69 73 ALA A C 1
ATOM 560 O O . ALA A 1 73 ? 10.225 0.936 -25.356 1.00 64.69 73 ALA A O 1
ATOM 561 N N . GLY A 1 74 ? 12.187 -0.116 -25.187 1.00 71.50 74 GLY A N 1
ATOM 562 C CA . GLY A 1 74 ? 11.710 -1.274 -24.412 1.00 71.50 74 GLY A CA 1
ATOM 563 C C . GLY A 1 74 ? 11.668 -1.065 -22.892 1.00 71.50 74 GLY A C 1
ATOM 564 O O . GLY A 1 74 ? 10.619 -1.290 -22.288 1.00 71.50 74 GLY A O 1
ATOM 565 N N . THR A 1 75 ? 12.750 -0.582 -22.263 1.00 73.56 75 THR A N 1
ATOM 566 C CA . THR A 1 75 ? 12.717 -0.093 -20.867 1.00 73.56 75 THR A CA 1
ATOM 567 C C . THR A 1 75 ? 11.784 1.094 -20.772 1.00 73.56 75 THR A C 1
ATOM 569 O O . THR A 1 75 ? 11.020 1.185 -19.817 1.00 73.56 75 THR A O 1
ATOM 572 N N . SER A 1 76 ? 11.806 1.935 -21.809 1.00 69.81 76 SER A N 1
ATOM 573 C CA . SER A 1 76 ? 10.841 2.989 -22.129 1.00 69.81 76 SER A CA 1
ATOM 574 C C . SER A 1 76 ? 9.415 2.618 -21.751 1.00 69.81 76 SER A C 1
ATOM 576 O O . SER A 1 76 ? 8.752 3.181 -20.873 1.00 69.81 76 SER A O 1
ATOM 578 N N . LEU A 1 77 ? 8.972 1.582 -22.454 1.00 77.69 77 LEU A N 1
ATOM 579 C CA . LEU A 1 77 ? 7.625 1.055 -22.407 1.00 77.69 77 LEU A CA 1
ATOM 580 C C . LEU A 1 77 ? 7.358 0.265 -21.122 1.00 77.69 77 LEU A C 1
ATOM 582 O O . LEU A 1 77 ? 6.295 0.426 -20.528 1.00 77.69 77 LEU A O 1
ATOM 586 N N . ALA A 1 78 ? 8.321 -0.531 -20.651 1.00 85.12 78 ALA A N 1
ATOM 587 C CA . ALA A 1 78 ? 8.184 -1.340 -19.441 1.00 85.12 78 ALA A CA 1
ATOM 588 C C . ALA A 1 78 ? 8.099 -0.487 -18.167 1.00 85.12 78 ALA A C 1
ATOM 590 O O . ALA A 1 78 ? 7.241 -0.736 -17.325 1.00 85.12 78 ALA A O 1
ATOM 591 N N . LEU A 1 79 ? 8.927 0.554 -18.036 1.00 83.12 79 LEU A N 1
ATOM 592 C CA . LEU A 1 79 ? 8.873 1.489 -16.909 1.00 83.12 79 LEU A CA 1
ATOM 593 C C . LEU A 1 79 ? 7.571 2.287 -16.912 1.00 83.12 79 LEU A C 1
ATOM 595 O O . LEU A 1 79 ? 6.992 2.519 -15.853 1.00 83.12 79 LEU A O 1
ATOM 599 N N . ARG A 1 80 ? 7.072 2.672 -18.092 1.00 84.31 80 ARG A N 1
ATOM 600 C CA . ARG A 1 80 ? 5.794 3.379 -18.205 1.00 84.31 80 ARG A CA 1
ATOM 601 C C . ARG A 1 80 ? 4.606 2.463 -17.909 1.00 84.31 80 ARG A C 1
ATOM 603 O O . ARG A 1 80 ? 3.703 2.889 -17.197 1.00 84.31 80 ARG A O 1
ATOM 610 N N . ALA A 1 81 ? 4.629 1.214 -18.372 1.00 91.94 81 ALA A N 1
ATOM 611 C CA . ALA A 1 81 ? 3.618 0.207 -18.049 1.00 91.94 81 ALA A CA 1
ATOM 612 C C . ALA A 1 81 ? 3.627 -0.153 -16.557 1.00 91.94 81 ALA A C 1
ATOM 614 O O . ALA A 1 81 ? 2.573 -0.184 -15.926 1.00 91.94 81 ALA A O 1
ATOM 615 N N . LEU A 1 82 ? 4.810 -0.348 -15.971 1.00 85.44 82 LEU A N 1
ATOM 616 C CA . LEU A 1 82 ? 4.971 -0.600 -14.543 1.00 85.44 82 LEU A CA 1
ATOM 617 C C . LEU A 1 82 ? 4.492 0.601 -13.726 1.00 85.44 82 LEU A C 1
ATOM 619 O O . LEU A 1 82 ? 3.723 0.413 -12.794 1.00 85.44 82 LEU A O 1
ATOM 623 N N . GLY A 1 83 ? 4.881 1.821 -14.110 1.00 87.25 83 GLY A N 1
ATOM 624 C CA . GLY A 1 83 ? 4.492 3.055 -13.429 1.00 87.25 83 GLY A CA 1
ATOM 625 C C . GLY A 1 83 ? 2.988 3.323 -13.479 1.00 87.25 83 GLY A C 1
ATOM 626 O O . GLY A 1 83 ? 2.384 3.592 -12.443 1.00 87.25 83 GLY A O 1
ATOM 627 N N . TRP A 1 84 ? 2.358 3.197 -14.654 1.00 89.69 84 TRP A N 1
ATOM 628 C CA . TRP A 1 84 ? 0.898 3.302 -14.779 1.00 89.69 84 TRP A CA 1
ATOM 629 C C . TRP A 1 84 ? 0.189 2.168 -14.033 1.00 89.69 84 TRP A C 1
ATOM 631 O O . TRP A 1 84 ? -0.855 2.411 -13.436 1.00 89.69 84 TRP A O 1
ATOM 641 N N . GLY A 1 85 ? 0.778 0.969 -14.005 1.00 90.62 85 GLY A N 1
ATOM 642 C CA . GLY A 1 85 ? 0.281 -0.187 -13.264 1.00 90.62 85 GLY A CA 1
ATOM 643 C C . GLY A 1 85 ? 0.265 0.029 -11.752 1.00 90.62 85 GLY A C 1
ATOM 644 O O . GLY A 1 85 ? -0.775 -0.170 -11.130 1.00 90.62 85 GLY A O 1
ATOM 645 N N . THR A 1 86 ? 1.363 0.493 -11.143 1.00 89.06 86 THR A N 1
ATOM 646 C CA . THR A 1 86 ? 1.373 0.823 -9.708 1.00 89.06 86 THR A CA 1
ATOM 647 C C . THR A 1 86 ? 0.441 1.986 -9.397 1.00 89.06 86 THR A C 1
ATOM 649 O O . THR A 1 86 ? -0.283 1.910 -8.406 1.00 89.06 86 THR A O 1
ATOM 652 N N . LEU A 1 87 ? 0.383 3.023 -10.244 1.00 90.69 87 LEU A N 1
ATOM 653 C CA . LEU A 1 87 ? -0.564 4.126 -10.050 1.00 90.69 87 LEU A CA 1
ATOM 654 C C . LEU A 1 87 ? -2.014 3.624 -10.047 1.00 90.69 87 LEU A C 1
ATOM 656 O O . LEU A 1 87 ? -2.761 3.941 -9.126 1.00 90.69 87 LEU A O 1
ATOM 660 N N . TYR A 1 88 ? -2.398 2.798 -11.027 1.00 89.94 88 TYR A N 1
ATOM 661 C CA . TYR A 1 88 ? -3.736 2.204 -11.094 1.00 89.94 88 TYR A CA 1
ATOM 662 C C . TYR A 1 88 ? -4.000 1.213 -9.962 1.00 89.94 88 TYR A C 1
ATOM 664 O O . TYR A 1 88 ? -5.130 1.123 -9.499 1.00 89.94 88 TYR A O 1
ATOM 672 N N . ALA A 1 89 ? -2.991 0.486 -9.487 1.00 92.81 89 ALA A N 1
ATOM 673 C CA . ALA A 1 89 ? -3.145 -0.423 -8.359 1.00 92.81 89 ALA A CA 1
ATOM 674 C C . ALA A 1 89 ? -3.443 0.349 -7.069 1.00 92.81 89 ALA A C 1
ATOM 676 O O . ALA A 1 89 ? -4.394 0.013 -6.365 1.00 92.81 89 ALA A O 1
ATOM 677 N N . PHE A 1 90 ? -2.693 1.416 -6.777 1.00 90.56 90 PHE A N 1
ATOM 678 C CA . PHE A 1 90 ? -2.950 2.258 -5.607 1.00 90.56 90 PHE A CA 1
ATOM 679 C C . PHE A 1 90 ? -4.272 3.017 -5.730 1.00 90.56 90 PHE A C 1
ATOM 681 O O . PHE A 1 90 ? -5.064 3.018 -4.788 1.00 90.56 90 PHE A O 1
ATOM 688 N N . LEU A 1 91 ? -4.539 3.621 -6.890 1.00 91.94 91 LEU A N 1
ATOM 689 C CA . LEU A 1 91 ? -5.750 4.404 -7.112 1.00 91.94 91 LEU A CA 1
ATOM 690 C C . LEU A 1 91 ? -6.990 3.504 -7.173 1.00 91.94 91 LEU A C 1
ATOM 692 O O . LEU A 1 91 ? -7.970 3.774 -6.498 1.00 91.94 91 LEU A O 1
ATOM 696 N N . GLY A 1 92 ? -6.927 2.387 -7.892 1.00 88.44 92 GLY A N 1
ATOM 697 C CA . GLY A 1 92 ? -8.011 1.415 -8.023 1.00 88.44 92 GLY A CA 1
ATOM 698 C C . GLY A 1 92 ? -8.314 0.683 -6.722 1.00 88.44 92 GLY A C 1
ATOM 699 O O . GLY A 1 92 ? -9.477 0.586 -6.347 1.00 88.44 92 GLY A O 1
ATOM 700 N N . THR A 1 93 ? -7.296 0.236 -5.979 1.00 87.94 93 THR A N 1
ATOM 701 C CA . THR A 1 93 ? -7.514 -0.390 -4.662 1.00 87.94 93 THR A CA 1
ATOM 702 C C . THR A 1 93 ? -8.019 0.637 -3.652 1.00 87.94 93 THR A C 1
ATOM 704 O O . THR A 1 93 ? -8.913 0.329 -2.868 1.00 87.94 93 THR A O 1
ATOM 707 N N . GLY A 1 94 ? -7.516 1.876 -3.700 1.00 88.00 94 GLY A N 1
ATOM 708 C CA . GLY A 1 94 ? -8.008 2.981 -2.879 1.00 88.00 94 GLY A CA 1
ATOM 709 C C . GLY A 1 94 ? -9.466 3.329 -3.181 1.00 88.00 94 GLY A C 1
ATOM 710 O O . GLY A 1 94 ? -10.273 3.411 -2.261 1.00 88.00 94 GLY A O 1
ATOM 711 N N . THR A 1 95 ? -9.834 3.466 -4.457 1.00 86.88 95 THR A N 1
ATOM 712 C CA . THR A 1 95 ? -11.201 3.768 -4.901 1.00 86.88 95 THR A CA 1
ATOM 713 C C . THR A 1 95 ? -12.154 2.600 -4.678 1.00 86.88 95 THR A C 1
ATOM 715 O O . THR A 1 95 ? -13.285 2.842 -4.278 1.00 86.88 95 THR A O 1
ATOM 718 N N . LEU A 1 96 ? -11.734 1.346 -4.870 1.00 85.38 96 LEU A N 1
ATOM 719 C CA . LEU A 1 96 ? -12.554 0.174 -4.542 1.00 85.38 96 LEU A CA 1
ATOM 720 C C . LEU A 1 96 ? -12.775 0.057 -3.037 1.00 85.38 96 LEU A C 1
ATOM 722 O O . LEU A 1 96 ? -13.908 -0.124 -2.607 1.00 85.38 96 LEU A O 1
ATOM 726 N N . CYS A 1 97 ? -11.725 0.214 -2.232 1.00 81.94 97 CYS A N 1
ATOM 727 C CA . CYS A 1 97 ? -11.837 0.188 -0.776 1.00 81.94 97 CYS A CA 1
ATOM 728 C C . CYS A 1 97 ? -12.708 1.351 -0.271 1.00 81.94 97 CYS A C 1
ATOM 730 O O . CYS A 1 97 ? -13.592 1.150 0.557 1.00 81.94 97 CYS A O 1
ATOM 732 N N . TYR A 1 98 ? -12.550 2.547 -0.848 1.00 80.62 98 TYR A N 1
ATOM 733 C CA . TYR A 1 98 ? -13.420 3.690 -0.574 1.00 80.62 98 TYR A CA 1
ATOM 734 C C . TYR A 1 98 ? -14.850 3.468 -1.075 1.00 80.62 98 TYR A C 1
ATOM 736 O O . TYR A 1 98 ? -15.789 3.880 -0.413 1.00 80.62 98 TYR A O 1
ATOM 744 N N . GLY A 1 99 ? -15.043 2.800 -2.210 1.00 79.12 99 GLY A N 1
ATOM 745 C CA . GLY A 1 99 ? -16.350 2.459 -2.769 1.00 79.12 99 GLY A CA 1
ATOM 746 C C . GLY A 1 99 ? -17.096 1.453 -1.900 1.00 79.12 99 GLY A C 1
ATOM 747 O O . GLY A 1 99 ? -18.268 1.659 -1.604 1.00 79.12 99 GLY A O 1
ATOM 748 N N . ILE A 1 100 ? -16.400 0.426 -1.408 1.00 73.19 100 ILE A N 1
ATOM 749 C CA . ILE A 1 100 ? -16.913 -0.517 -0.408 1.00 73.19 100 ILE A CA 1
ATOM 750 C C . ILE A 1 100 ? -17.228 0.230 0.891 1.00 73.19 100 ILE A C 1
ATOM 752 O O . ILE A 1 100 ? -18.289 0.020 1.463 1.00 73.19 100 ILE A O 1
ATOM 756 N N . TRP A 1 101 ? -16.384 1.173 1.315 1.00 65.00 101 TRP A N 1
ATOM 757 C CA . TRP A 1 101 ? -16.655 2.029 2.472 1.00 65.00 101 TRP A CA 1
ATOM 758 C C . TRP A 1 101 ? -17.886 2.936 2.263 1.00 65.00 101 TRP A C 1
ATOM 760 O O . TRP A 1 101 ? -18.719 3.071 3.157 1.00 65.00 101 TRP A O 1
ATOM 770 N N . LYS A 1 102 ? -18.066 3.484 1.056 1.00 64.88 102 LYS A N 1
ATOM 771 C CA . LYS A 1 102 ? -19.202 4.333 0.665 1.00 64.88 102 LYS A CA 1
ATOM 772 C C . LYS A 1 102 ? -20.514 3.562 0.523 1.00 64.88 102 LYS A C 1
ATOM 774 O O . LYS A 1 102 ? -21.561 4.114 0.845 1.00 64.88 102 LYS A O 1
ATOM 779 N N . LEU A 1 103 ? -20.465 2.321 0.040 1.00 60.88 103 LEU A N 1
ATOM 780 C CA . LEU A 1 103 ? -21.618 1.422 -0.098 1.00 60.88 103 LEU A CA 1
ATOM 781 C C . LEU A 1 103 ? -21.971 0.726 1.223 1.00 60.88 103 LEU A C 1
ATOM 783 O O . LEU A 1 103 ? -23.136 0.423 1.451 1.00 60.88 103 LEU A O 1
ATOM 787 N N . SER A 1 104 ? -20.993 0.517 2.109 1.00 57.59 104 SER A N 1
ATOM 788 C CA . SER A 1 104 ? -21.190 -0.110 3.422 1.00 57.59 104 SER A CA 1
ATOM 789 C C . SER A 1 104 ? -21.921 0.791 4.425 1.00 57.59 104 SER A C 1
ATOM 791 O O . SER A 1 104 ? -22.260 0.309 5.502 1.00 57.59 104 SER A O 1
ATOM 793 N N . GLY A 1 105 ? -22.147 2.078 4.123 1.00 51.19 105 GLY A N 1
ATOM 794 C CA . GLY A 1 105 ? -22.941 2.995 4.959 1.00 51.19 105 GLY A CA 1
ATOM 795 C C . GLY A 1 105 ? -22.355 3.316 6.343 1.00 51.19 105 GLY A C 1
ATOM 796 O O . GLY A 1 105 ? -22.957 4.079 7.088 1.00 51.19 105 GLY A O 1
ATOM 797 N N . ALA A 1 106 ? -21.184 2.772 6.672 1.00 48.50 106 ALA A N 1
ATOM 798 C CA . ALA A 1 106 ? -20.531 2.891 7.965 1.00 48.50 106 ALA A CA 1
ATOM 799 C C . ALA A 1 106 ? -19.496 4.017 7.928 1.00 48.50 106 ALA A C 1
ATOM 801 O O . ALA A 1 106 ? -18.397 3.862 7.390 1.00 48.50 106 ALA A O 1
ATOM 802 N N . SER A 1 107 ? -19.812 5.164 8.523 1.00 53.69 107 SER A N 1
ATOM 803 C CA . SER A 1 107 ? -18.855 6.273 8.628 1.00 53.69 107 SER A CA 1
ATOM 804 C C . SER A 1 107 ? -17.776 6.027 9.700 1.00 53.69 107 SER A C 1
ATOM 806 O O . SER A 1 107 ? -16.925 6.891 9.913 1.00 53.69 107 SER A O 1
ATOM 808 N N . ASN A 1 108 ? -17.778 4.857 10.355 1.00 54.81 108 ASN A N 1
ATOM 809 C CA . ASN A 1 108 ? -16.829 4.482 11.400 1.00 54.81 108 ASN A CA 1
ATOM 810 C C . ASN A 1 108 ? -16.306 3.045 11.235 1.00 54.81 108 ASN A C 1
ATOM 812 O O . ASN A 1 108 ? -17.051 2.123 10.909 1.00 54.81 108 ASN A O 1
ATOM 816 N N . MET A 1 109 ? -15.013 2.835 11.518 1.00 54.91 109 MET A N 1
ATOM 817 C CA . MET A 1 109 ? -14.389 1.500 11.490 1.00 54.91 109 MET A CA 1
ATOM 818 C C . MET A 1 109 ? -15.032 0.509 12.475 1.00 54.91 109 MET A C 1
ATOM 820 O O . MET A 1 109 ? -14.915 -0.700 12.284 1.00 54.91 109 MET A O 1
ATOM 824 N N . GLU A 1 110 ? -15.712 1.001 13.512 1.00 57.72 110 GLU A N 1
ATOM 825 C CA . GLU A 1 110 ? -16.488 0.172 14.440 1.00 57.72 110 GLU A CA 1
ATOM 826 C C . GLU A 1 110 ? -17.722 -0.433 13.781 1.00 57.72 110 GLU A C 1
ATOM 828 O O . GLU A 1 110 ? -17.903 -1.641 13.867 1.00 57.72 110 GLU A O 1
ATOM 833 N N . GLU A 1 111 ? -18.493 0.352 13.032 1.00 60.38 111 GLU A N 1
ATOM 834 C CA . GLU A 1 111 ? -19.679 -0.136 12.322 1.00 60.38 111 GLU A CA 1
ATOM 835 C C . GLU A 1 111 ? -19.310 -1.082 11.175 1.00 60.38 111 GLU A C 1
ATOM 837 O O . GLU A 1 111 ? -20.000 -2.069 10.950 1.00 60.38 111 GLU A O 1
ATOM 842 N N . PHE A 1 112 ? -18.185 -0.849 10.487 1.00 61.44 112 PHE A N 1
ATOM 843 C CA . PHE A 1 112 ? -17.659 -1.806 9.507 1.00 61.44 112 PHE A CA 1
ATOM 844 C C . PHE A 1 112 ? -17.226 -3.115 10.182 1.00 61.44 112 PHE A C 1
ATOM 846 O O . PHE A 1 112 ? -17.561 -4.194 9.704 1.00 61.44 112 PHE A O 1
ATOM 853 N N . ARG A 1 113 ? -16.530 -3.045 11.326 1.00 64.44 113 ARG A N 1
ATOM 854 C CA . ARG A 1 113 ? -16.146 -4.230 12.111 1.00 64.44 113 ARG A CA 1
ATOM 855 C C . ARG A 1 113 ? -17.366 -4.988 12.634 1.00 64.44 113 ARG A C 1
ATOM 857 O O . ARG A 1 113 ? -17.344 -6.213 12.639 1.00 64.44 113 ARG A O 1
ATOM 864 N N . GLU A 1 114 ? -18.416 -4.291 13.050 1.00 66.38 114 GLU A N 1
ATOM 865 C CA . GLU A 1 114 ? -19.666 -4.895 13.517 1.00 66.38 114 GLU A CA 1
ATOM 866 C C . GLU A 1 114 ? -20.494 -5.480 12.368 1.00 66.38 114 GLU A C 1
ATOM 868 O O . GLU A 1 114 ? -20.974 -6.606 12.481 1.00 66.38 114 GLU A O 1
ATOM 873 N N . ALA A 1 115 ? -20.608 -4.784 11.234 1.00 65.69 115 ALA A N 1
ATOM 874 C CA . ALA A 1 115 ? -21.304 -5.270 10.044 1.00 65.69 115 ALA A CA 1
ATOM 875 C C . ALA A 1 115 ? -20.592 -6.478 9.421 1.00 65.69 115 ALA A C 1
ATOM 877 O O . ALA A 1 115 ? -21.237 -7.476 9.107 1.00 65.69 115 ALA A O 1
ATOM 878 N N . VAL A 1 116 ? -19.260 -6.441 9.313 1.00 68.19 116 VAL A N 1
ATOM 879 C CA . VAL A 1 116 ? -18.443 -7.578 8.859 1.00 68.19 116 VAL A CA 1
ATOM 880 C C . VAL A 1 116 ? -18.453 -8.701 9.895 1.00 68.19 116 VAL A C 1
ATOM 882 O O . VAL A 1 116 ? -18.599 -9.863 9.531 1.00 68.19 116 VAL A O 1
ATOM 885 N N . GLY A 1 117 ? -18.382 -8.377 11.187 1.00 64.31 117 GLY A N 1
ATOM 886 C CA . GLY A 1 117 ? -18.486 -9.350 12.277 1.00 64.31 117 GLY A CA 1
ATOM 887 C C . GLY A 1 117 ? -19.853 -10.035 12.367 1.00 64.31 117 GLY A C 1
ATOM 888 O O . GLY A 1 117 ? -19.936 -11.153 12.865 1.00 64.31 117 GLY A O 1
ATOM 889 N N . LYS A 1 118 ? -20.915 -9.393 11.867 1.00 66.69 118 LYS A N 1
ATOM 890 C CA . LYS A 1 118 ? -22.268 -9.956 11.764 1.00 66.69 118 LYS A CA 1
ATOM 891 C C . LYS A 1 118 ? -22.503 -10.692 10.440 1.00 66.69 118 LYS A C 1
ATOM 893 O O . LYS A 1 118 ? -23.274 -11.647 10.415 1.00 66.69 118 LYS A O 1
ATOM 898 N N . ALA A 1 119 ? -21.860 -10.255 9.355 1.00 68.44 119 ALA A N 1
ATOM 899 C CA . ALA A 1 119 ? -21.914 -10.900 8.041 1.00 68.44 119 ALA A CA 1
ATOM 900 C C . ALA A 1 119 ? -21.085 -12.191 7.984 1.00 68.44 119 ALA A C 1
ATOM 902 O O . ALA A 1 119 ? -21.425 -13.114 7.245 1.00 68.44 119 ALA A O 1
ATOM 903 N N . LEU A 1 120 ? -20.017 -12.280 8.778 1.00 66.50 120 LEU A N 1
ATOM 904 C CA . LEU A 1 120 ? -19.301 -13.527 8.996 1.00 66.50 120 LEU A CA 1
ATOM 905 C C . LEU A 1 120 ? -20.098 -14.377 9.999 1.00 66.50 120 LEU A C 1
ATOM 907 O O . LEU A 1 120 ? -20.317 -13.926 11.126 1.00 66.50 120 LEU A O 1
ATOM 911 N N . PRO A 1 121 ? -20.545 -15.596 9.638 1.00 64.56 121 PRO A N 1
ATOM 912 C CA . PRO A 1 121 ? -21.171 -16.490 10.600 1.00 64.56 121 PRO A CA 1
ATOM 913 C C . PRO A 1 121 ? -20.184 -16.712 11.744 1.00 64.56 121 PRO A C 1
ATOM 915 O O . PRO A 1 121 ? -19.047 -17.132 11.526 1.00 64.56 121 PRO A O 1
ATOM 918 N N . ARG A 1 122 ? -20.606 -16.365 12.964 1.00 59.47 122 ARG A N 1
ATOM 919 C CA . ARG A 1 122 ? -19.800 -16.512 14.175 1.00 59.47 122 ARG A CA 1
ATOM 920 C C . ARG A 1 122 ? -19.373 -17.972 14.268 1.00 59.47 122 ARG A C 1
ATOM 922 O O . ARG A 1 122 ? -20.205 -18.825 14.564 1.00 59.47 122 ARG A O 1
ATOM 929 N N . VAL A 1 123 ? -18.099 -18.246 13.977 1.00 62.84 123 VAL A N 1
ATOM 930 C CA . VAL A 1 123 ? -17.522 -19.585 14.110 1.00 62.84 123 VAL A CA 1
ATOM 931 C C . VAL A 1 123 ? -17.824 -20.037 15.537 1.00 62.84 123 VAL A C 1
ATOM 933 O O . VAL A 1 123 ? -17.422 -19.335 16.476 1.00 62.84 123 VAL A O 1
ATOM 936 N N . PRO A 1 124 ? -18.597 -21.122 15.727 1.00 64.56 124 PRO A N 1
ATOM 937 C CA . PRO A 1 124 ? -18.859 -21.629 17.057 1.00 64.56 124 PRO A CA 1
ATOM 938 C C . PRO A 1 124 ? -17.508 -21.911 17.701 1.00 64.56 124 PRO A C 1
ATOM 940 O O . PRO A 1 124 ? -16.662 -22.597 17.123 1.00 64.56 124 PRO A O 1
ATOM 943 N N . ARG A 1 125 ? -17.278 -21.307 18.871 1.00 57.00 125 ARG A N 1
ATOM 944 C CA . ARG A 1 125 ? -16.125 -21.664 19.687 1.00 57.00 125 ARG A CA 1
ATOM 945 C C . ARG A 1 125 ? -16.232 -23.159 19.947 1.00 57.00 125 ARG A C 1
ATOM 947 O O . ARG A 1 125 ? -17.244 -23.647 20.440 1.00 57.00 125 ARG A O 1
ATOM 954 N N . ASN A 1 126 ? -15.207 -23.869 19.506 1.00 53.03 126 ASN A N 1
ATOM 955 C CA . ASN A 1 126 ? -15.065 -25.291 19.712 1.00 53.03 126 ASN A CA 1
ATOM 956 C C . ASN A 1 126 ? -14.660 -25.512 21.179 1.00 53.03 126 ASN A C 1
ATOM 958 O O . ASN A 1 126 ? -13.476 -25.615 21.494 1.00 53.03 126 ASN A O 1
ATOM 962 N N . ASP A 1 127 ? -15.657 -25.514 22.060 1.00 49.25 127 ASP A N 1
ATOM 963 C CA . ASP A 1 127 ? -15.583 -25.978 23.443 1.00 49.25 127 ASP A CA 1
ATOM 964 C C . ASP A 1 127 ? -16.106 -27.431 23.452 1.00 49.25 127 ASP A C 1
ATOM 966 O O . ASP A 1 127 ? -17.315 -27.614 23.294 1.00 49.25 127 ASP A O 1
ATOM 970 N N . PRO A 1 128 ? -15.277 -28.492 23.575 1.00 56.53 128 PRO A N 1
ATOM 971 C CA . PRO A 1 128 ? -13.875 -28.551 24.006 1.00 56.53 128 PRO A CA 1
ATOM 972 C C . PRO A 1 128 ? -12.836 -28.474 22.861 1.00 56.53 128 PRO A C 1
ATOM 974 O O . PRO A 1 128 ? -13.073 -29.018 21.781 1.00 56.53 128 PRO A O 1
ATOM 977 N N . PRO A 1 129 ? -11.652 -27.872 23.097 1.00 56.31 129 PRO A N 1
ATOM 978 C CA . PRO A 1 129 ? -10.618 -27.608 22.092 1.00 56.31 129 PRO A CA 1
ATOM 979 C C . PRO A 1 129 ? -10.017 -28.900 21.520 1.00 56.31 129 PRO A C 1
ATOM 981 O O . PRO A 1 129 ? -9.322 -29.634 22.211 1.00 56.31 129 PRO A O 1
ATOM 984 N N . THR A 1 130 ? -10.231 -29.158 20.228 1.00 55.97 130 THR A N 1
ATOM 985 C CA . THR A 1 130 ? -9.534 -30.238 19.500 1.00 55.97 130 THR A CA 1
ATOM 986 C C . THR A 1 130 ? -8.138 -29.795 19.018 1.00 55.97 130 THR A C 1
ATOM 988 O O . THR A 1 130 ? -7.355 -30.606 18.531 1.00 55.97 130 THR A O 1
ATOM 991 N N . SER A 1 131 ? -7.760 -28.518 19.177 1.00 59.88 131 SER A N 1
ATOM 992 C CA . SER A 1 131 ? -6.443 -28.014 18.751 1.00 59.88 131 SER A CA 1
ATOM 993 C C . SER A 1 131 ? -5.873 -26.975 19.722 1.00 59.88 131 SER A C 1
ATOM 995 O O . SER A 1 131 ? -6.560 -26.031 20.110 1.00 59.88 131 SER A O 1
ATOM 997 N N . ARG A 1 132 ? -4.602 -27.160 20.108 1.00 56.59 132 ARG A N 1
ATOM 998 C CA . ARG A 1 132 ? -3.813 -26.301 21.007 1.00 56.59 132 ARG A CA 1
ATOM 999 C C . ARG A 1 132 ? -3.476 -24.995 20.277 1.00 56.59 132 ARG A C 1
ATOM 1001 O O . ARG A 1 132 ? -2.533 -24.958 19.502 1.00 56.59 132 ARG A O 1
ATOM 1008 N N . THR A 1 133 ? -4.279 -23.945 20.451 1.00 65.44 133 THR A N 1
ATOM 1009 C CA . THR A 1 133 ? -4.041 -22.630 19.809 1.00 65.44 133 THR A CA 1
ATOM 1010 C C . THR A 1 133 ? -3.206 -21.672 20.662 1.00 65.44 133 THR A C 1
ATOM 1012 O O . THR A 1 133 ? -2.945 -20.546 20.249 1.00 65.44 133 THR A O 1
ATOM 1015 N N . GLU A 1 134 ? -2.795 -22.101 21.853 1.00 68.94 134 GLU A N 1
ATOM 1016 C CA . GLU A 1 134 ? -1.874 -21.390 22.740 1.00 68.94 134 GLU A CA 1
ATOM 1017 C C . GLU A 1 134 ? -0.454 -21.935 22.556 1.00 68.94 134 GLU A C 1
ATOM 1019 O O . GLU A 1 134 ? -0.018 -22.846 23.253 1.00 68.94 134 GLU A O 1
ATOM 1024 N N . PHE A 1 135 ? 0.261 -21.404 21.566 1.00 73.12 135 PHE A N 1
ATOM 1025 C CA . PHE A 1 135 ? 1.689 -21.677 21.425 1.00 73.12 135 PHE A CA 1
ATOM 1026 C C . PHE A 1 135 ? 2.478 -20.633 22.214 1.00 73.12 135 PHE A C 1
ATOM 1028 O O . PHE A 1 135 ? 2.274 -19.435 22.014 1.00 73.12 135 PHE A O 1
ATOM 1035 N N . GLU A 1 136 ? 3.412 -21.064 23.065 1.00 75.44 136 GLU A N 1
ATOM 1036 C CA . GLU A 1 136 ? 4.281 -20.147 23.832 1.00 75.44 136 GLU A CA 1
ATOM 1037 C C . GLU A 1 136 ? 5.237 -19.341 22.930 1.00 75.44 136 GLU A C 1
ATOM 1039 O O . GLU A 1 136 ? 5.807 -18.328 23.335 1.00 75.44 136 GLU A O 1
ATOM 1044 N N . GLY A 1 137 ? 5.393 -19.757 21.671 1.00 82.31 137 GLY A N 1
ATOM 1045 C CA . GLY A 1 137 ? 6.149 -19.043 20.654 1.00 82.31 137 GLY A CA 1
ATOM 1046 C C . GLY A 1 137 ? 6.339 -19.873 19.389 1.00 82.31 137 GLY A C 1
ATOM 1047 O O . GLY A 1 137 ? 5.832 -20.986 19.258 1.00 82.31 137 GLY A O 1
ATOM 1048 N N . LEU A 1 138 ? 7.119 -19.340 18.448 1.00 83.00 138 LEU A N 1
ATOM 1049 C CA . LEU A 1 138 ? 7.412 -20.013 17.178 1.00 83.00 138 LEU A CA 1
ATOM 1050 C C . LEU A 1 138 ? 8.153 -21.347 17.390 1.00 83.00 138 LEU A C 1
ATOM 1052 O O . LEU A 1 138 ? 7.947 -22.291 16.634 1.00 83.00 138 LEU A O 1
ATOM 1056 N N . THR A 1 139 ? 8.950 -21.450 18.457 1.00 84.81 139 THR A N 1
ATOM 1057 C CA . THR A 1 139 ? 9.613 -22.693 18.876 1.00 84.81 139 THR A CA 1
ATOM 1058 C C . THR A 1 139 ? 8.609 -23.770 19.290 1.00 84.81 139 THR A C 1
ATOM 1060 O O . THR A 1 139 ? 8.723 -24.900 18.828 1.00 84.81 139 THR A O 1
ATOM 1063 N N . ASP A 1 140 ? 7.600 -23.424 20.096 1.00 81.50 140 ASP A N 1
ATOM 1064 C CA . ASP A 1 140 ? 6.557 -24.360 20.549 1.00 81.50 140 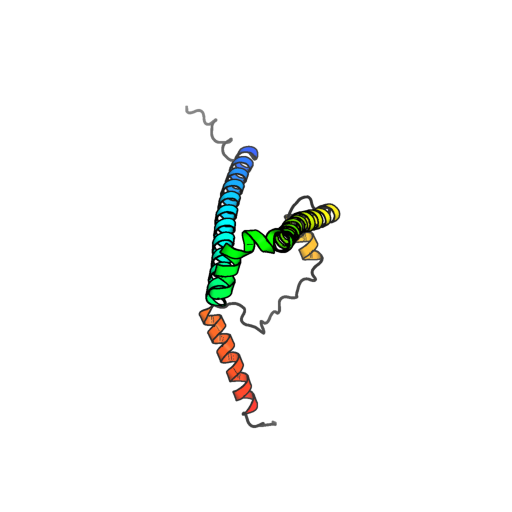ASP A CA 1
ATOM 1065 C C . ASP A 1 140 ? 5.631 -24.777 19.388 1.00 81.50 140 ASP A C 1
ATOM 1067 O O . ASP A 1 140 ? 5.279 -25.947 19.254 1.00 81.50 140 ASP A O 1
ATOM 1071 N N . LEU A 1 141 ? 5.347 -23.862 18.451 1.00 85.69 141 LE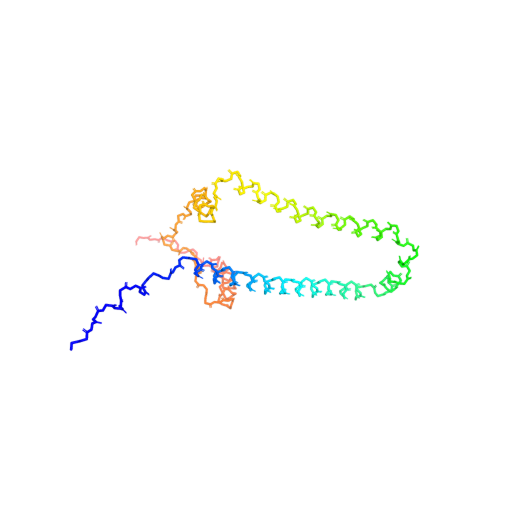U A N 1
ATOM 1072 C CA . LEU A 1 141 ? 4.636 -24.184 17.207 1.00 85.69 141 LEU A CA 1
ATOM 1073 C C . LEU A 1 141 ? 5.418 -25.183 16.339 1.00 85.69 141 LEU A C 1
ATOM 1075 O O . LEU A 1 141 ? 4.854 -26.155 15.835 1.00 85.69 141 LEU A O 1
ATOM 1079 N N . MET A 1 142 ? 6.725 -24.974 16.164 1.00 82.38 142 MET A N 1
ATOM 1080 C CA . MET A 1 142 ? 7.572 -25.887 15.387 1.00 82.38 142 MET A CA 1
ATOM 1081 C C . MET A 1 142 ? 7.728 -27.248 16.082 1.00 82.38 142 MET A C 1
ATOM 1083 O O . MET A 1 142 ? 7.708 -28.290 15.421 1.00 82.38 142 MET A O 1
ATOM 1087 N N . GLN A 1 143 ? 7.824 -27.260 17.414 1.00 82.88 143 GLN A N 1
ATOM 1088 C CA . GLN A 1 143 ? 7.835 -28.483 18.217 1.00 82.88 143 GLN A CA 1
ATOM 1089 C C . GLN A 1 143 ? 6.543 -29.285 18.003 1.00 82.88 143 GLN A C 1
ATOM 1091 O O . GLN A 1 143 ? 6.598 -30.490 17.769 1.00 82.88 143 GLN A O 1
ATOM 1096 N N . TYR A 1 144 ? 5.391 -28.612 17.998 1.00 80.94 144 TYR A N 1
ATOM 1097 C CA . TYR A 1 144 ? 4.089 -29.229 17.763 1.00 80.94 144 TYR A CA 1
ATOM 1098 C C . TYR A 1 144 ? 3.943 -29.812 16.349 1.00 80.94 144 TYR A C 1
ATOM 1100 O O . TYR A 1 144 ? 3.535 -30.960 16.193 1.00 80.94 144 TYR A O 1
ATOM 1108 N N . LEU A 1 145 ? 4.347 -29.079 15.304 1.00 82.50 145 LEU A N 1
ATOM 1109 C CA . LEU A 1 145 ? 4.283 -29.579 13.921 1.00 82.50 145 LEU A CA 1
ATOM 1110 C C . LEU A 1 145 ? 5.180 -30.804 13.690 1.00 82.50 145 LEU A C 1
ATOM 1112 O O . LEU A 1 145 ? 4.835 -31.706 12.926 1.00 82.50 145 LEU A O 1
ATOM 1116 N N . THR A 1 146 ? 6.336 -30.846 14.354 1.00 81.62 146 THR A N 1
ATOM 1117 C CA . THR A 1 146 ? 7.273 -31.973 14.236 1.00 81.62 146 THR A CA 1
ATOM 1118 C C . THR A 1 146 ? 6.812 -33.209 15.004 1.00 81.62 146 THR A C 1
ATOM 1120 O O . THR A 1 146 ? 7.067 -34.326 14.549 1.00 81.62 146 THR A O 1
ATOM 1123 N N . THR A 1 147 ? 6.105 -33.035 16.126 1.00 74.06 147 THR A N 1
ATOM 1124 C CA . THR A 1 147 ? 5.486 -34.149 16.866 1.00 74.06 147 THR A CA 1
ATOM 1125 C C . THR A 1 147 ? 4.239 -34.674 16.162 1.00 74.06 147 THR A C 1
ATOM 1127 O O . THR A 1 147 ? 4.123 -35.886 15.994 1.00 74.06 147 THR A O 1
ATOM 1130 N N . TRP A 1 148 ? 3.399 -33.794 15.603 1.00 71.06 148 TRP A N 1
ATOM 1131 C CA . TRP A 1 148 ? 2.197 -34.191 14.858 1.00 71.06 148 TRP A CA 1
ATOM 1132 C C . TRP A 1 148 ? 2.498 -35.191 13.730 1.00 71.06 148 TRP A C 1
ATOM 1134 O O . TRP A 1 148 ? 1.876 -36.245 13.629 1.00 71.06 148 TRP A O 1
ATOM 1144 N N . GLY A 1 149 ? 3.525 -34.924 12.915 1.00 65.31 149 GLY A N 1
ATOM 1145 C CA . GLY A 1 149 ? 3.926 -35.827 11.827 1.00 65.31 149 GLY A CA 1
ATOM 1146 C C . GLY A 1 149 ? 4.566 -37.152 12.278 1.00 65.31 149 GLY A C 1
ATOM 1147 O O . GLY A 1 149 ? 4.808 -38.034 11.445 1.00 65.31 149 GLY A O 1
ATOM 1148 N N . LYS A 1 150 ? 4.888 -37.301 13.571 1.00 64.00 150 LYS A N 1
ATOM 1149 C CA . LYS A 1 150 ? 5.483 -38.510 14.157 1.00 64.00 150 LYS A CA 1
ATOM 1150 C C . LYS A 1 150 ? 4.437 -39.386 14.848 1.00 64.00 150 LYS A C 1
ATOM 1152 O O . LYS A 1 150 ? 4.563 -40.608 14.786 1.00 64.00 150 LYS A O 1
ATOM 1157 N N . ASP A 1 151 ? 3.389 -38.798 15.412 1.00 60.75 151 ASP A N 1
ATOM 1158 C CA . ASP A 1 151 ? 2.337 -39.527 16.127 1.00 60.75 151 ASP A CA 1
ATOM 1159 C C . ASP A 1 151 ? 1.396 -40.297 15.180 1.00 60.75 151 ASP A C 1
ATOM 1161 O O . ASP A 1 151 ? 1.070 -41.453 15.457 1.00 60.75 151 ASP A O 1
ATOM 1165 N N . GLU A 1 152 ? 1.090 -39.763 13.988 1.00 59.72 152 GLU A N 1
ATOM 1166 C CA . GLU A 1 152 ? 0.326 -40.488 12.948 1.00 59.72 152 GLU A CA 1
ATOM 1167 C C . GLU A 1 152 ? 1.020 -41.795 12.499 1.00 59.72 152 GLU A C 1
ATOM 1169 O O . GLU A 1 152 ? 0.374 -42.800 12.180 1.00 59.72 152 GLU A O 1
ATOM 1174 N N . LYS A 1 153 ? 2.359 -41.825 12.528 1.00 56.59 153 LYS A N 1
ATOM 1175 C CA . LYS A 1 153 ? 3.158 -43.011 12.168 1.00 56.59 153 LYS A CA 1
ATOM 1176 C C . LYS A 1 153 ? 3.204 -44.063 13.279 1.00 56.59 153 LYS A C 1
ATOM 1178 O O . LYS A 1 153 ? 3.443 -45.231 12.993 1.00 56.59 153 LYS A O 1
ATOM 1183 N N . ASN A 1 154 ? 2.985 -43.664 14.533 1.00 55.94 154 ASN A N 1
ATOM 1184 C CA . ASN A 1 154 ? 2.945 -44.577 15.679 1.00 55.94 154 ASN A CA 1
ATOM 1185 C C . ASN A 1 154 ? 1.528 -45.107 15.956 1.00 55.94 154 ASN A C 1
ATOM 1187 O O . ASN A 1 154 ? 1.376 -46.200 16.488 1.00 55.94 154 ASN A O 1
ATOM 1191 N N . MET A 1 155 ? 0.478 -44.381 15.560 1.00 55.22 155 MET A N 1
ATOM 1192 C CA . MET A 1 155 ? -0.911 -44.854 15.668 1.00 55.22 155 MET A CA 1
ATOM 1193 C C . MET A 1 155 ? -1.277 -45.891 14.598 1.00 55.22 155 MET A C 1
ATOM 1195 O O . MET A 1 155 ? -2.126 -46.745 14.835 1.00 55.22 155 MET A O 1
ATOM 1199 N N . SER A 1 156 ? -0.602 -45.872 13.445 1.00 57.41 156 SER A N 1
ATOM 1200 C CA . SER A 1 156 ? -0.760 -46.875 12.380 1.00 57.41 156 SER A CA 1
ATOM 1201 C C . SER A 1 156 ? -0.019 -48.196 12.648 1.00 57.41 156 SER A C 1
ATOM 1203 O O . SER A 1 156 ? -0.216 -49.159 11.910 1.00 57.41 156 SER A O 1
ATOM 1205 N N . SER A 1 157 ? 0.799 -48.272 13.706 1.00 53.31 157 SER A N 1
ATOM 1206 C CA . SER A 1 157 ? 1.574 -49.466 14.080 1.00 53.31 157 SER A CA 1
ATOM 1207 C C . SER A 1 157 ? 1.093 -50.166 15.360 1.00 53.31 157 SER A C 1
ATOM 1209 O O . SER A 1 157 ? 1.709 -51.146 15.784 1.00 53.31 157 SER A O 1
ATOM 1211 N N . LEU A 1 158 ? -0.022 -49.732 15.963 1.00 50.75 158 LEU A N 1
ATOM 1212 C CA . LEU A 1 158 ? -0.612 -50.413 17.119 1.00 50.75 158 LEU A CA 1
ATOM 1213 C C . LEU A 1 158 ? -1.512 -51.587 16.673 1.00 50.75 158 LEU A C 1
ATOM 1215 O O . LEU A 1 158 ? -2.466 -51.373 15.921 1.00 50.75 158 LEU A O 1
ATOM 1219 N N . PRO A 1 159 ? -1.254 -52.833 17.125 1.00 47.72 159 PRO A N 1
ATOM 1220 C CA . PRO A 1 159 ? -2.094 -53.978 16.800 1.00 47.72 159 PRO A CA 1
ATOM 1221 C C . PRO A 1 159 ? -3.474 -53.845 17.456 1.00 47.72 159 PRO A C 1
ATOM 1223 O O . PRO A 1 159 ? -3.600 -53.672 18.668 1.00 47.72 159 PRO A O 1
ATOM 1226 N N . ASN A 1 160 ? -4.508 -53.962 16.623 1.00 47.84 160 ASN A N 1
ATOM 1227 C CA . ASN A 1 160 ? -5.917 -54.055 16.990 1.00 47.84 160 ASN A CA 1
ATOM 1228 C C . ASN A 1 160 ? -6.132 -55.120 18.084 1.00 47.84 160 ASN A C 1
ATOM 1230 O O . ASN A 1 160 ? -6.112 -56.318 17.796 1.00 47.84 160 ASN A O 1
ATOM 1234 N N . LYS A 1 161 ? -6.356 -54.696 19.334 1.00 42.44 161 LYS A N 1
ATOM 1235 C CA . LYS A 1 161 ? -6.912 -55.560 20.381 1.00 42.44 161 LYS A CA 1
ATOM 1236 C C . LYS A 1 161 ? -8.378 -55.191 20.573 1.00 42.44 161 LYS A C 1
ATOM 1238 O O . LYS A 1 161 ? -8.734 -54.347 21.389 1.00 42.44 161 LYS A O 1
ATOM 1243 N N . GLN A 1 162 ? -9.207 -55.812 19.745 1.00 46.88 162 GLN A N 1
ATOM 1244 C CA . GLN A 1 162 ? -10.654 -55.756 19.825 1.00 46.88 162 GLN A CA 1
ATOM 1245 C C . GLN A 1 162 ? -11.183 -56.684 20.932 1.00 46.88 162 GLN A C 1
ATOM 1247 O O . GLN A 1 162 ? -10.811 -57.854 21.007 1.00 46.88 162 GLN A O 1
ATOM 1252 N N . THR A 1 163 ? -12.119 -56.120 21.697 1.00 38.47 163 THR A N 1
ATOM 1253 C CA . THR A 1 163 ? -13.352 -56.748 22.202 1.00 38.47 163 THR A CA 1
ATOM 1254 C C . THR A 1 163 ? -13.345 -57.413 23.591 1.00 38.47 163 THR A C 1
ATOM 1256 O O . THR A 1 163 ? -12.655 -58.387 23.873 1.00 38.47 163 THR A O 1
ATOM 1259 N N . THR A 1 164 ? -14.205 -56.795 24.405 1.00 35.19 164 THR A N 1
ATOM 1260 C CA . THR A 1 164 ? -14.861 -57.078 25.699 1.00 35.19 164 THR A CA 1
ATOM 1261 C C . THR A 1 164 ? -15.538 -58.470 25.766 1.00 35.19 164 THR A C 1
ATOM 1263 O O . THR A 1 164 ? -15.507 -59.174 24.754 1.00 35.19 164 THR A O 1
ATOM 1266 N N . PRO A 1 165 ? -16.150 -58.934 26.883 1.00 52.34 165 PRO A N 1
ATOM 1267 C CA . PRO A 1 165 ? -17.086 -58.234 27.792 1.00 52.34 165 PRO A CA 1
ATOM 1268 C C . PRO A 1 165 ? -16.551 -57.856 29.178 1.00 52.34 165 PRO A C 1
ATOM 1270 O O . PRO A 1 165 ? -15.624 -58.529 29.677 1.00 52.34 165 PRO A O 1
#

Sequence (165 aa):
MLPTVEQSNRINPTLEELTEEKRKFRYRAGAFLAAVGATSAVAGFSKAIMSAKKSDPKYFDKGLHGSISLHEAGTSLALRALGWGTLYAFLGTGTLCYGIWKLSGASNMEEFREAVGKALPRVPRNDPPTSRTEFEGLTDLMQYLTTWGKDEKNMSSLPNKQTTP

Organism: Anopheles funestus (NCBI:txid62324)

Foldseek 3Di:
DDDPDDPPPPPDDDPVVVVVVVVVVVVVVVVVVVVVVVVVVVVVVVVVLVVVCVVCVPVVVCCVVVCVPPVCPPCVVVVVCVVVVVVCVCVVVVVVVVVCVVVQPDPDPVSVCVVVVVVPDDDPPPVVDPDDPDQPDPVSVVVVVVVVVVVVVVVVPDDDPDDDD

InterPro domains:
  IPR009792 Transmembrane protein 242 [PF07096] (16-123)
  IPR009792 Transmembrane protein 242 [PTHR13141] (16-143)

Secondary structure (DSSP, 8-state):
-----SSSSSS---HHHHHHHHHHHHHHHHHHHHHHHHHHHHHHHHHHHHHHHHH-HHHHHHHHHSHHHHSTTHHHHHHHHHHHHHHHHHHHHHHHHHHHHHHS--SSHHHHHHHHHHHS--PPP-SS-SS----SSHHHHHHHHHHHHHHHHHHTTS-------